Protein AF-A0A0F7LV27-F1 (afdb_monomer)

Mean predicted aligned error: 2.29 Å

Nearest PDB structures (foldseek):
  6a3i-assembly1_A  TM=3.620E-01  e=7.086E+00  Pseudarthrobacter phenanthrenivorans Sphe3
  8z9d-assembly1_PP  TM=2.577E-01  e=7.528E+00  Spinacia oleracea
  6e8a-assembly1_A-3  TM=1.871E-01  e=5.907E+00  Salmonella enterica subsp. enterica serovar Typhimurium

Structure (mmCIF, N/CA/C/O backbone):
data_AF-A0A0F7LV27-F1
#
_entry.id   AF-A0A0F7LV27-F1
#
loop_
_atom_site.group_PDB
_atom_site.id
_atom_site.type_symbol
_atom_site.label_atom_id
_atom_site.label_alt_id
_atom_site.label_comp_id
_atom_site.label_asym_id
_atom_site.label_entity_id
_atom_site.label_seq_id
_atom_site.pdbx_PDB_ins_code
_atom_site.Cartn_x
_atom_site.Cartn_y
_atom_site.Cartn_z
_atom_site.occupancy
_atom_site.B_iso_or_equiv
_atom_site.auth_seq_id
_atom_site.auth_comp_id
_atom_site.auth_asym_id
_atom_site.auth_atom_id
_atom_site.pdbx_PDB_model_num
ATOM 1 N N . MET A 1 1 ? 0.362 -16.552 -6.777 1.00 82.75 1 MET A N 1
ATOM 2 C CA . MET A 1 1 ? -0.757 -15.797 -6.179 1.00 82.75 1 MET A CA 1
ATOM 3 C C . MET A 1 1 ? -0.480 -14.332 -6.433 1.00 82.75 1 MET A C 1
ATOM 5 O O . MET A 1 1 ? 0.679 -13.958 -6.372 1.00 82.75 1 MET A O 1
ATOM 9 N N . SER A 1 2 ? -1.487 -13.545 -6.778 1.00 96.00 2 SER A N 1
ATOM 10 C CA . SER A 1 2 ? -1.404 -12.097 -6.957 1.00 96.00 2 SER A CA 1
ATOM 11 C C . SER A 1 2 ? -1.554 -11.358 -5.629 1.00 96.00 2 SER A C 1
ATOM 13 O O . SER A 1 2 ? -2.046 -11.918 -4.649 1.00 96.00 2 SER A O 1
ATOM 15 N N . PHE A 1 3 ? -1.204 -10.071 -5.604 1.00 97.75 3 PHE A N 1
ATOM 16 C CA . PHE A 1 3 ? -1.436 -9.206 -4.447 1.00 97.75 3 PHE A CA 1
ATOM 17 C C . PHE A 1 3 ? -2.905 -9.243 -4.001 1.00 97.75 3 PHE A C 1
ATOM 19 O O . PHE A 1 3 ? -3.183 -9.405 -2.817 1.00 97.75 3 PHE A O 1
ATOM 26 N N . LEU A 1 4 ? -3.853 -9.153 -4.942 1.00 96.69 4 LEU A N 1
ATOM 27 C CA . LEU A 1 4 ? -5.281 -9.173 -4.617 1.00 96.69 4 LEU A CA 1
ATOM 28 C C . LEU A 1 4 ? -5.747 -10.532 -4.089 1.00 96.69 4 LEU A C 1
ATOM 30 O O . LEU A 1 4 ? -6.585 -10.557 -3.198 1.00 96.69 4 LEU A O 1
ATOM 34 N N . GLU A 1 5 ? -5.188 -11.646 -4.572 1.00 96.56 5 GLU A N 1
ATOM 35 C CA . GLU A 1 5 ? -5.479 -12.977 -4.014 1.00 96.56 5 GLU A CA 1
ATOM 36 C C . GLU A 1 5 ? -4.945 -13.125 -2.581 1.00 96.56 5 GLU A C 1
ATOM 38 O O . GLU A 1 5 ? -5.612 -13.727 -1.745 1.00 96.56 5 GLU A O 1
ATOM 43 N N . ILE A 1 6 ? -3.774 -12.551 -2.274 1.00 95.69 6 ILE A N 1
ATOM 44 C CA . ILE A 1 6 ? -3.208 -12.559 -0.913 1.00 95.69 6 ILE A CA 1
ATOM 45 C C . ILE A 1 6 ? -4.055 -11.698 0.033 1.00 95.69 6 ILE A C 1
ATOM 47 O O . ILE A 1 6 ? -4.273 -12.065 1.188 1.00 95.69 6 ILE A O 1
ATOM 51 N N . VAL A 1 7 ? -4.515 -10.537 -0.441 1.00 96.38 7 VAL A N 1
ATOM 52 C CA . VAL A 1 7 ? -5.379 -9.643 0.338 1.00 96.38 7 VAL A CA 1
ATOM 53 C C . VAL A 1 7 ? -6.780 -10.239 0.519 1.00 96.38 7 VAL A C 1
ATOM 55 O O . VAL A 1 7 ? -7.346 -10.129 1.607 1.00 96.38 7 VAL A O 1
ATOM 58 N N . GLY A 1 8 ? -7.322 -10.883 -0.515 1.00 93.94 8 GLY A N 1
ATOM 59 C CA . GLY A 1 8 ? -8.631 -11.532 -0.507 1.00 93.94 8 GLY A CA 1
ATOM 60 C C . GLY A 1 8 ? -9.752 -10.613 -0.013 1.00 93.94 8 GLY A C 1
ATOM 61 O O . GLY A 1 8 ? -9.762 -9.406 -0.266 1.00 93.94 8 GLY A O 1
ATOM 62 N N . ASP A 1 9 ? -10.666 -11.179 0.773 1.00 94.69 9 ASP A N 1
ATOM 63 C CA . ASP A 1 9 ? -11.820 -10.467 1.346 1.00 94.69 9 ASP A CA 1
ATOM 64 C C . ASP A 1 9 ? -11.443 -9.489 2.477 1.00 94.69 9 ASP A C 1
ATOM 66 O O . ASP A 1 9 ? -12.290 -8.783 3.035 1.00 94.69 9 ASP A O 1
ATOM 70 N N . ALA A 1 10 ? -10.156 -9.407 2.832 1.00 95.69 10 ALA A N 1
ATOM 71 C CA . ALA A 1 10 ? -9.666 -8.488 3.850 1.00 95.69 10 ALA A CA 1
ATOM 72 C C . ALA A 1 10 ? -9.477 -7.052 3.329 1.00 95.69 10 ALA A C 1
ATOM 74 O O . ALA A 1 10 ? -8.881 -6.229 4.031 1.00 95.69 10 ALA A O 1
ATOM 75 N N . ALA A 1 11 ? -9.993 -6.721 2.142 1.00 96.94 11 ALA A N 1
ATOM 76 C CA . ALA A 1 11 ? -10.064 -5.361 1.626 1.00 96.94 11 ALA A CA 1
ATOM 77 C C . ALA A 1 11 ? -11.435 -5.023 1.034 1.00 96.94 11 ALA A C 1
ATOM 79 O O . ALA A 1 11 ? -12.146 -5.869 0.506 1.00 96.94 11 ALA A O 1
ATOM 80 N N . GLN A 1 12 ? -11.796 -3.745 1.109 1.00 97.31 12 GLN A N 1
ATOM 81 C CA . GLN A 1 12 ? -13.022 -3.216 0.515 1.00 97.31 12 GLN A CA 1
ATOM 82 C C . GLN A 1 12 ? -12.765 -1.865 -0.143 1.00 97.31 12 GLN A C 1
ATOM 84 O O . GLN A 1 12 ? -11.926 -1.091 0.327 1.00 97.31 12 GLN A O 1
ATOM 89 N N . THR A 1 13 ? -13.518 -1.555 -1.198 1.00 95.81 13 THR A N 1
ATOM 90 C CA . THR A 1 13 ? -13.493 -0.219 -1.802 1.00 95.81 13 THR A CA 1
ATOM 91 C C . THR A 1 13 ? -13.892 0.855 -0.782 1.00 95.81 13 THR A C 1
ATOM 93 O O . THR A 1 13 ? -14.781 0.670 0.053 1.00 95.81 13 THR A O 1
ATOM 96 N N . THR A 1 14 ? -13.237 2.009 -0.862 1.00 96.56 14 THR A N 1
ATOM 97 C CA . THR A 1 14 ? -13.628 3.229 -0.141 1.00 96.56 14 THR A CA 1
ATOM 98 C C . THR A 1 14 ? -14.605 4.102 -0.936 1.00 96.56 14 THR A C 1
ATOM 100 O O . THR A 1 14 ? -15.091 5.100 -0.406 1.00 96.56 14 THR A O 1
ATOM 103 N N . ARG A 1 15 ? -14.871 3.759 -2.208 1.00 95.25 15 ARG A N 1
ATOM 104 C CA . ARG A 1 15 ? -15.552 4.572 -3.237 1.00 95.25 15 ARG A CA 1
ATOM 105 C C . ARG A 1 15 ? -14.853 5.896 -3.575 1.00 95.25 15 ARG A C 1
ATOM 107 O O . ARG A 1 15 ? -15.365 6.674 -4.377 1.00 95.25 15 ARG A O 1
ATOM 114 N N . LYS A 1 16 ? -13.685 6.162 -2.985 1.00 96.31 16 LYS A N 1
ATOM 115 C CA . LYS A 1 16 ? -12.823 7.296 -3.324 1.00 96.31 16 LYS A CA 1
ATOM 116 C C . LYS A 1 16 ? -11.838 6.885 -4.410 1.00 96.31 16 LYS A C 1
ATOM 118 O O . LYS A 1 16 ? -11.449 5.720 -4.514 1.00 96.31 16 LYS A O 1
ATOM 123 N N . LYS A 1 17 ? -11.411 7.870 -5.199 1.00 96.88 17 LYS A N 1
ATOM 124 C CA . LYS A 1 17 ? -10.384 7.694 -6.223 1.00 96.88 17 LYS A CA 1
ATOM 125 C C . LYS A 1 17 ? -9.223 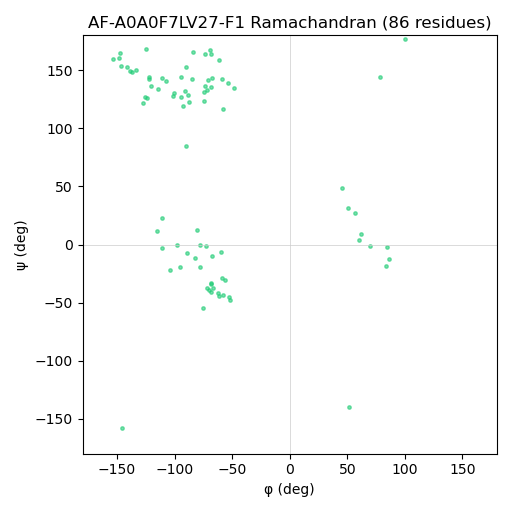8.646 -5.986 1.00 96.88 17 LYS A C 1
ATOM 127 O O . LYS A 1 17 ? -9.438 9.794 -5.605 1.00 96.88 17 LYS A O 1
ATOM 132 N N . PHE A 1 18 ? -8.015 8.188 -6.283 1.00 95.75 18 PHE A N 1
ATOM 133 C CA . PHE A 1 18 ? -6.824 9.025 -6.362 1.00 95.75 18 PHE A CA 1
ATOM 134 C C . PHE A 1 18 ? -6.167 8.831 -7.722 1.00 95.75 18 PHE A C 1
ATOM 136 O O . PHE A 1 18 ? -5.943 7.704 -8.151 1.00 95.75 18 PHE A O 1
ATOM 143 N N . GLN A 1 19 ? -5.926 9.936 -8.434 1.00 94.38 19 GLN A N 1
ATOM 144 C CA . GLN A 1 19 ? -5.393 9.916 -9.804 1.00 94.38 19 GLN A CA 1
ATOM 145 C C . GLN A 1 19 ? -6.164 8.973 -10.751 1.00 94.38 19 GLN A C 1
ATOM 147 O O . GLN A 1 19 ? -5.593 8.398 -11.670 1.00 94.38 19 GLN A O 1
ATOM 152 N N . GLY A 1 20 ? -7.470 8.800 -10.522 1.00 95.25 20 GLY A N 1
ATOM 153 C CA . GLY A 1 20 ? -8.336 7.910 -11.301 1.00 95.25 20 GLY A CA 1
ATOM 154 C C . GLY A 1 20 ? -8.369 6.446 -10.840 1.00 95.25 20 GLY A C 1
ATOM 155 O O . GLY A 1 20 ? -9.291 5.736 -11.237 1.00 95.25 20 GLY A O 1
ATOM 156 N N . ALA A 1 21 ? -7.454 6.011 -9.968 1.00 97.00 21 ALA A N 1
ATOM 157 C CA . ALA A 1 21 ? -7.465 4.673 -9.377 1.00 97.00 21 ALA A CA 1
ATOM 158 C C . ALA A 1 21 ? -8.367 4.609 -8.140 1.00 97.00 21 ALA A C 1
ATOM 160 O O . ALA A 1 21 ? -8.415 5.547 -7.345 1.00 97.00 21 ALA A O 1
ATOM 161 N N . GLU A 1 22 ? -9.077 3.497 -7.971 1.00 97.44 22 GLU A N 1
ATOM 162 C CA . GLU A 1 22 ? -9.901 3.247 -6.790 1.00 97.44 22 GLU A CA 1
ATOM 163 C C . GLU A 1 22 ? -9.036 2.921 -5.569 1.00 97.44 22 GLU A C 1
ATOM 165 O O . GLU A 1 22 ? -8.059 2.174 -5.662 1.00 97.44 22 GLU A O 1
ATOM 170 N N . ILE A 1 23 ? -9.393 3.506 -4.423 1.00 98.31 23 ILE A N 1
ATOM 171 C CA . ILE A 1 23 ? -8.708 3.258 -3.156 1.00 98.31 23 ILE A CA 1
ATOM 172 C C . ILE A 1 23 ? -9.446 2.155 -2.404 1.00 98.31 23 ILE A C 1
ATOM 174 O O . ILE A 1 23 ? -10.648 2.269 -2.129 1.00 98.31 23 ILE A O 1
ATOM 178 N N . TYR A 1 24 ? -8.703 1.132 -2.001 1.00 98.31 24 TYR A N 1
ATOM 179 C CA . TYR A 1 24 ? -9.178 0.030 -1.176 1.00 98.31 24 TYR A CA 1
ATOM 180 C C . TYR A 1 24 ? -8.606 0.163 0.228 1.00 98.31 24 TYR A C 1
ATOM 182 O O . TYR A 1 24 ? -7.436 0.500 0.391 1.00 98.31 24 TYR A O 1
ATOM 190 N N . LYS A 1 25 ? -9.412 -0.134 1.248 1.00 98.12 25 LYS A N 1
ATOM 191 C CA . LYS A 1 25 ? -8.956 -0.196 2.640 1.00 98.12 25 LYS A CA 1
ATOM 192 C C . LYS A 1 25 ? -8.970 -1.623 3.154 1.00 98.12 25 LYS A C 1
ATOM 194 O O . LYS A 1 25 ? -9.913 -2.369 2.889 1.00 98.12 25 LYS A O 1
ATOM 199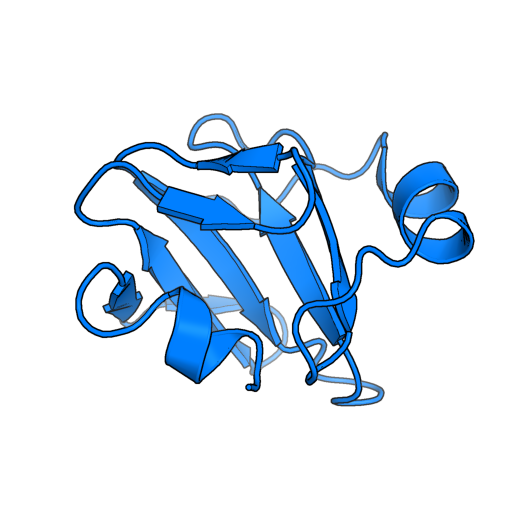 N N . PHE A 1 26 ? -7.984 -1.957 3.972 1.00 98.44 26 PHE A N 1
ATOM 200 C CA . PHE A 1 26 ? -7.956 -3.206 4.712 1.00 98.44 26 PHE A CA 1
ATOM 201 C C . PHE A 1 26 ? -9.045 -3.219 5.794 1.00 98.44 26 PHE A C 1
ATOM 203 O O . PHE A 1 26 ? -9.237 -2.247 6.535 1.00 98.44 26 PHE A O 1
ATOM 210 N N . THR A 1 27 ? -9.760 -4.335 5.905 1.00 97.94 27 THR A N 1
ATOM 211 C CA . THR A 1 27 ? -10.834 -4.557 6.889 1.00 97.94 27 THR A CA 1
ATOM 212 C C . THR A 1 27 ? -10.337 -5.276 8.145 1.00 97.94 27 THR A C 1
ATOM 214 O O . THR A 1 27 ? -10.950 -5.141 9.207 1.00 97.94 27 THR A O 1
ATOM 217 N N . GLY A 1 28 ? -9.187 -5.951 8.055 1.00 96.44 28 GLY A N 1
ATOM 218 C CA . GLY A 1 28 ? -8.557 -6.718 9.128 1.00 96.44 28 GLY A CA 1
ATOM 219 C C . GLY A 1 28 ? -7.027 -6.671 9.083 1.00 96.44 28 GLY A C 1
ATOM 220 O O . GLY A 1 28 ? -6.438 -5.735 8.542 1.00 96.44 28 GLY A O 1
ATOM 221 N N . LYS A 1 29 ? -6.379 -7.661 9.708 1.00 97.06 29 LYS A N 1
ATOM 222 C CA . LYS A 1 29 ? -4.919 -7.824 9.658 1.00 97.06 29 LYS A CA 1
ATOM 223 C C . LYS A 1 29 ? -4.540 -8.733 8.492 1.00 97.06 29 LYS A C 1
ATOM 225 O O . LYS A 1 29 ? -5.100 -9.816 8.374 1.00 97.06 29 LYS A O 1
ATOM 230 N N . VAL A 1 30 ? -3.566 -8.314 7.690 1.00 96.88 30 VAL A N 1
ATOM 231 C CA . VAL A 1 30 ? -3.011 -9.081 6.560 1.00 96.88 30 VAL A CA 1
ATOM 232 C C . VAL A 1 30 ? -1.495 -8.935 6.587 1.00 96.88 30 VAL A C 1
ATOM 234 O O . VAL A 1 30 ? -0.990 -7.898 7.011 1.00 96.88 30 VAL A O 1
ATOM 237 N N . LYS A 1 31 ? -0.747 -9.944 6.145 1.00 97.06 31 LYS A N 1
ATOM 238 C CA . LYS A 1 31 ? 0.706 -9.842 5.974 1.00 97.06 31 LYS A CA 1
ATOM 239 C C . LYS A 1 31 ? 1.069 -10.205 4.538 1.00 97.06 31 LYS A C 1
ATOM 241 O O . LYS A 1 31 ? 0.693 -11.277 4.084 1.00 97.06 31 LYS A O 1
ATOM 246 N N . VAL A 1 32 ? 1.798 -9.323 3.857 1.00 97.19 32 VAL A N 1
ATOM 247 C CA . VAL A 1 32 ? 2.277 -9.519 2.477 1.00 97.19 32 VAL A CA 1
ATOM 248 C C . VAL A 1 32 ? 3.782 -9.281 2.477 1.00 97.19 32 VAL A C 1
ATOM 250 O O . VAL A 1 32 ? 4.213 -8.221 2.923 1.00 97.19 32 VAL 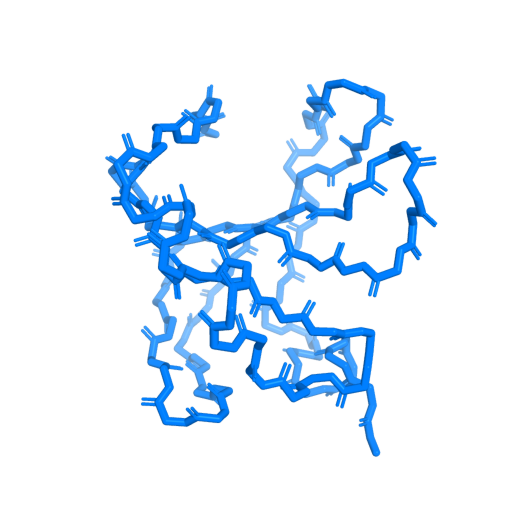A O 1
ATOM 253 N N . GLU A 1 33 ? 4.579 -10.269 2.058 1.00 95.88 33 GLU A N 1
ATOM 254 C CA . GLU A 1 33 ? 6.051 -10.175 1.971 1.00 95.88 33 GLU A CA 1
ATOM 255 C C . GLU A 1 33 ? 6.713 -9.547 3.211 1.00 95.88 33 GLU A C 1
ATOM 257 O O . GLU A 1 33 ? 7.497 -8.604 3.139 1.00 95.88 33 GLU A O 1
ATOM 262 N N . GLY A 1 34 ? 6.338 -10.014 4.405 1.00 95.12 34 GLY A N 1
ATOM 263 C CA . GLY A 1 34 ? 6.901 -9.491 5.655 1.00 95.12 34 GLY A CA 1
ATOM 264 C C . GLY A 1 34 ? 6.239 -8.212 6.187 1.00 95.12 34 GLY A C 1
ATOM 265 O O . GLY A 1 34 ? 6.322 -7.960 7.390 1.00 95.12 34 GLY A O 1
ATOM 266 N N . VAL A 1 35 ? 5.509 -7.459 5.361 1.00 97.69 35 VAL A N 1
ATOM 267 C CA . VAL A 1 35 ? 4.836 -6.210 5.748 1.00 97.69 35 VAL A CA 1
ATOM 268 C C . VAL A 1 35 ? 3.447 -6.499 6.312 1.00 97.69 35 VAL A C 1
ATOM 270 O O . VAL A 1 35 ? 2.594 -7.096 5.659 1.00 97.69 35 VAL A O 1
ATOM 273 N N . ALA A 1 36 ? 3.202 -6.062 7.548 1.00 97.94 36 ALA A N 1
ATOM 274 C CA . ALA A 1 36 ? 1.929 -6.264 8.234 1.00 97.94 36 ALA A CA 1
ATOM 275 C C . ALA A 1 36 ? 0.980 -5.082 8.013 1.00 97.94 36 ALA A C 1
ATOM 277 O O . ALA A 1 36 ? 1.289 -3.973 8.442 1.00 97.94 36 ALA A O 1
ATOM 278 N N . PHE A 1 37 ? -0.182 -5.320 7.412 1.00 98.38 37 PHE A N 1
ATOM 279 C CA . PHE A 1 37 ? -1.314 -4.404 7.261 1.00 98.38 37 PHE A CA 1
ATOM 280 C C . PHE A 1 37 ? -2.345 -4.593 8.363 1.00 98.38 37 PHE A C 1
ATOM 282 O O . PHE A 1 37 ? -2.566 -5.701 8.849 1.00 98.38 37 PHE A O 1
ATOM 289 N N . LYS A 1 38 ? -2.955 -3.484 8.779 1.00 97.75 38 LYS A N 1
ATOM 290 C CA . LYS A 1 38 ? -4.027 -3.453 9.776 1.00 97.75 38 LYS A CA 1
ATOM 291 C C . LYS A 1 38 ? -5.255 -2.756 9.205 1.00 97.75 38 LYS A C 1
ATOM 293 O O . LYS A 1 38 ? -5.184 -2.070 8.190 1.00 97.75 38 LYS A O 1
ATOM 298 N N . LYS A 1 39 ? -6.373 -2.883 9.917 1.00 97.94 39 LYS A N 1
ATOM 299 C CA . LYS A 1 39 ? -7.623 -2.197 9.586 1.00 97.94 39 LYS A CA 1
ATOM 300 C C . LYS A 1 39 ? -7.383 -0.703 9.324 1.00 97.94 39 LYS A C 1
ATOM 302 O O . LYS A 1 39 ? -6.709 -0.045 10.117 1.00 97.94 39 LYS A O 1
ATOM 307 N N . ASN A 1 40 ? -7.991 -0.197 8.252 1.00 97.69 40 ASN A N 1
ATOM 308 C CA . ASN A 1 40 ? -7.884 1.173 7.729 1.00 97.69 40 ASN A CA 1
ATOM 309 C C . ASN A 1 40 ? -6.536 1.563 7.102 1.00 97.69 40 ASN A C 1
ATOM 311 O O . ASN A 1 40 ? -6.425 2.679 6.603 1.00 97.69 40 ASN A O 1
ATOM 315 N N . ASP A 1 41 ? -5.533 0.684 7.071 1.00 98.56 41 ASP A N 1
ATOM 316 C CA . ASP A 1 41 ? -4.483 0.835 6.063 1.00 98.56 41 ASP A CA 1
ATOM 317 C C . ASP A 1 41 ? -5.128 0.713 4.675 1.00 98.56 41 ASP A C 1
ATOM 319 O O . ASP A 1 41 ? -6.217 0.142 4.535 1.00 98.56 41 ASP A O 1
ATOM 323 N N . TYR A 1 42 ? -4.481 1.232 3.642 1.00 98.56 42 TYR A N 1
ATOM 324 C CA . TYR A 1 42 ? -5.089 1.287 2.320 1.00 98.56 42 TYR A CA 1
ATOM 325 C C . TYR A 1 42 ? -4.065 1.145 1.206 1.00 98.56 42 TYR A C 1
ATOM 327 O O . TYR A 1 42 ? -2.856 1.262 1.414 1.00 98.56 42 TYR A O 1
ATOM 335 N N . PHE A 1 43 ? -4.566 0.864 0.013 1.00 98.38 43 PHE A N 1
ATOM 336 C CA . PHE A 1 43 ? -3.764 0.759 -1.190 1.00 98.38 43 PHE A CA 1
ATOM 337 C C . PHE A 1 43 ? -4.563 1.193 -2.415 1.00 98.38 43 PHE A C 1
ATOM 339 O O . PHE A 1 43 ? -5.796 1.232 -2.396 1.00 98.38 43 PHE A O 1
ATOM 346 N N . TYR A 1 44 ? -3.851 1.515 -3.487 1.00 98.00 44 TYR A N 1
ATOM 347 C CA . TYR A 1 44 ? -4.431 1.736 -4.808 1.00 98.00 44 TYR A CA 1
ATOM 348 C C . TY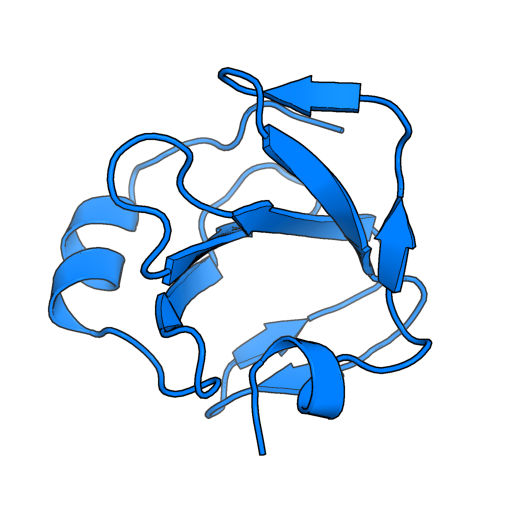R A 1 44 ? -3.449 1.283 -5.891 1.00 98.00 44 TYR A C 1
ATOM 350 O O . TYR A 1 44 ? -2.236 1.247 -5.673 1.00 98.00 44 TYR A O 1
ATOM 358 N N . LEU A 1 45 ? -3.983 0.908 -7.052 1.00 98.00 45 LEU A N 1
ATOM 359 C CA . LEU A 1 45 ? -3.189 0.568 -8.232 1.00 98.00 45 LEU A CA 1
ATOM 360 C C . LEU A 1 45 ? -2.579 1.847 -8.821 1.00 98.00 45 LEU A C 1
ATOM 362 O O . LEU A 1 45 ? -3.298 2.829 -9.008 1.00 98.00 45 LEU A O 1
ATOM 366 N N . ASP A 1 46 ? -1.288 1.840 -9.151 1.00 95.94 46 ASP A N 1
ATOM 367 C CA . ASP A 1 46 ? -0.682 2.938 -9.907 1.00 95.94 46 ASP A CA 1
ATOM 368 C C . ASP A 1 46 ? -1.412 3.122 -11.238 1.00 95.94 46 ASP A C 1
ATOM 370 O O . ASP A 1 46 ? -1.422 2.226 -12.078 1.00 95.94 46 ASP A O 1
ATOM 374 N N . ASN A 1 47 ? -2.040 4.276 -11.450 1.00 93.44 47 ASN A N 1
ATOM 375 C CA . ASN A 1 47 ? -2.867 4.462 -12.639 1.00 93.44 47 ASN A CA 1
ATOM 376 C C . ASN A 1 47 ? -2.038 4.730 -13.906 1.00 93.44 47 ASN A C 1
ATOM 378 O O . ASN A 1 47 ? -2.553 4.552 -15.011 1.00 93.44 47 ASN A O 1
ATOM 382 N N . LEU A 1 48 ? -0.777 5.156 -13.754 1.00 93.00 48 LEU A N 1
ATOM 383 C CA . LEU A 1 48 ? 0.091 5.481 -14.883 1.00 93.00 48 LEU A CA 1
ATOM 384 C C . LEU A 1 48 ? 0.600 4.216 -15.583 1.00 93.00 48 LEU A C 1
ATOM 386 O O . LEU A 1 48 ? 0.397 4.067 -16.785 1.00 93.00 48 LEU A O 1
ATOM 390 N N . HIS A 1 49 ? 1.226 3.300 -14.841 1.00 94.00 49 HIS A N 1
ATOM 391 C CA . HIS A 1 49 ? 1.821 2.083 -15.405 1.00 94.00 49 HIS A CA 1
ATOM 392 C C . HIS A 1 49 ? 0.983 0.829 -15.144 1.00 94.00 49 HIS A C 1
ATOM 394 O O . HIS A 1 49 ? 1.109 -0.144 -15.883 1.00 94.00 49 HIS A O 1
ATOM 400 N N 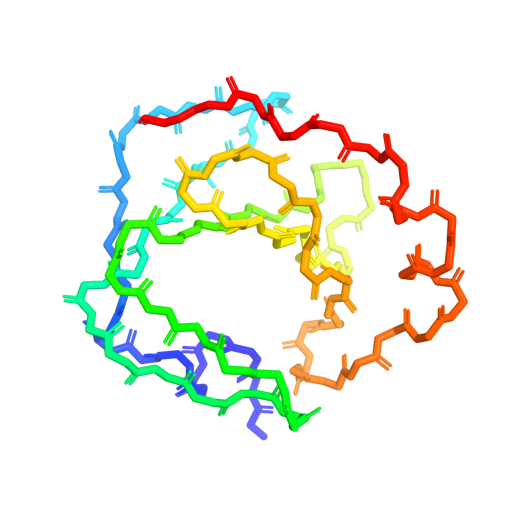. LYS A 1 50 ? 0.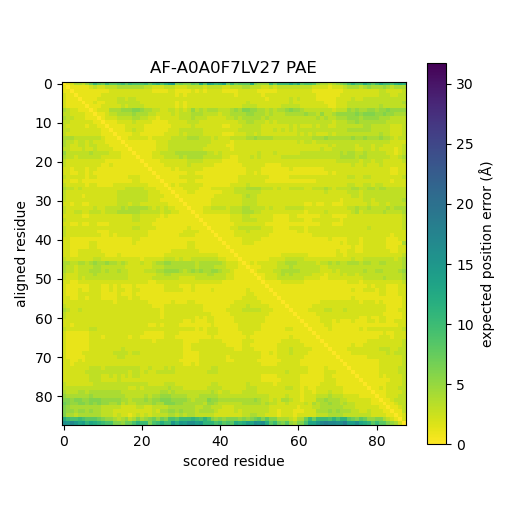118 0.843 -14.117 1.00 95.44 50 LYS A N 1
ATOM 401 C CA . LYS A 1 50 ? -0.779 -0.267 -13.740 1.00 95.44 50 LYS A CA 1
ATOM 402 C C . LYS A 1 50 ? -0.064 -1.589 -13.450 1.00 95.44 50 LYS A C 1
ATOM 404 O O . LYS A 1 50 ? -0.656 -2.653 -13.583 1.00 95.44 50 LYS A O 1
ATOM 409 N N . ASP A 1 51 ? 1.191 -1.516 -13.013 1.00 96.94 51 ASP A N 1
ATOM 410 C CA . ASP A 1 51 ? 2.073 -2.659 -12.736 1.00 96.94 51 ASP A CA 1
ATOM 411 C C . ASP A 1 51 ? 2.372 -2.851 -11.234 1.00 96.94 51 ASP A C 1
ATOM 413 O O . ASP A 1 51 ? 3.055 -3.803 -10.852 1.00 96.94 51 ASP A O 1
ATOM 417 N N . HIS A 1 52 ? 1.884 -1.960 -10.364 1.00 98.00 52 HIS A N 1
ATOM 418 C CA . HIS A 1 52 ? 2.117 -2.034 -8.921 1.00 98.00 52 HIS A CA 1
ATOM 419 C C . HIS A 1 52 ? 1.018 -1.369 -8.093 1.00 98.00 52 HIS A C 1
ATOM 421 O O . HIS A 1 52 ? 0.295 -0.490 -8.561 1.00 98.00 52 HIS A O 1
ATOM 427 N N . TYR A 1 53 ? 0.953 -1.766 -6.827 1.00 98.38 53 TYR A N 1
ATOM 428 C CA . TYR A 1 53 ? 0.143 -1.153 -5.789 1.00 98.38 53 TYR A CA 1
ATOM 429 C C . TYR A 1 53 ? 1.001 -0.253 -4.907 1.00 98.38 53 TYR A C 1
ATOM 431 O O . TYR A 1 53 ? 2.042 -0.665 -4.386 1.00 98.38 53 TYR A O 1
ATOM 439 N N . GLU A 1 54 ? 0.529 0.969 -4.702 1.00 98.12 54 GLU A N 1
ATOM 440 C CA . GLU A 1 54 ? 1.040 1.868 -3.674 1.00 98.12 54 GLU A CA 1
ATOM 441 C C . GLU A 1 54 ? 0.262 1.594 -2.384 1.00 98.12 54 GLU A C 1
ATOM 443 O O . GLU A 1 54 ? -0.972 1.573 -2.394 1.00 98.12 54 GLU A O 1
ATOM 448 N N . THR A 1 55 ? 0.966 1.364 -1.273 1.00 98.44 55 THR A N 1
ATOM 449 C CA . THR A 1 55 ? 0.338 0.984 -0.001 1.00 98.44 55 THR A CA 1
ATOM 450 C C . THR A 1 55 ? 0.691 1.958 1.116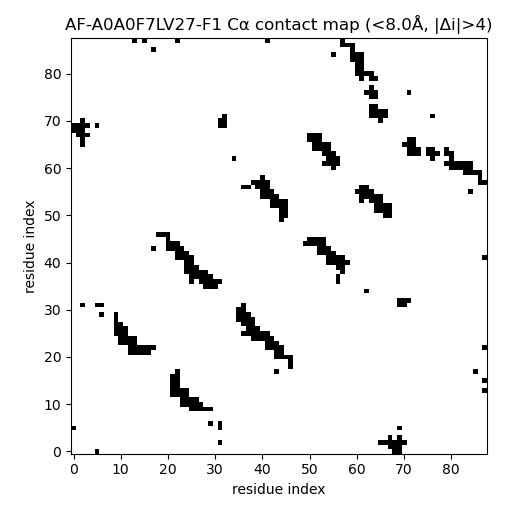 1.00 98.44 55 THR A C 1
ATOM 452 O O . THR A 1 55 ? 1.814 2.459 1.211 1.00 98.44 55 THR A O 1
ATOM 455 N N . PHE A 1 56 ? -0.275 2.226 1.990 1.00 98.62 56 PHE A N 1
ATOM 456 C CA . PHE A 1 56 ? -0.176 3.245 3.026 1.00 98.62 56 PHE A CA 1
ATOM 457 C C . PHE A 1 56 ? -0.814 2.780 4.328 1.00 98.62 56 PHE A C 1
ATOM 459 O O . PHE A 1 56 ? -1.730 1.959 4.363 1.00 98.62 56 PHE A O 1
ATOM 466 N N . SER A 1 57 ? -0.311 3.326 5.427 1.00 98.12 57 SER A N 1
ATOM 467 C CA . SER A 1 57 ? -0.964 3.216 6.724 1.00 98.12 57 SER A CA 1
ATOM 468 C C . SER A 1 57 ? -2.196 4.111 6.790 1.00 98.12 57 SER A C 1
ATOM 470 O O . SER A 1 57 ? -2.298 5.082 6.046 1.00 98.12 57 SER A O 1
ATOM 472 N N . SER A 1 58 ? -3.060 3.877 7.775 1.00 97.50 58 SER A N 1
ATOM 473 C CA . SER A 1 58 ? -4.188 4.771 8.088 1.00 97.50 58 SER A CA 1
ATOM 474 C C . SER A 1 58 ? -3.794 6.214 8.467 1.00 97.50 58 SER A C 1
ATOM 476 O O . SER A 1 58 ? -4.665 7.039 8.711 1.00 97.50 58 SER A O 1
ATOM 478 N N . LEU A 1 59 ? -2.495 6.505 8.612 1.00 97.06 59 LEU A N 1
ATOM 479 C CA . LEU A 1 59 ? -1.933 7.839 8.870 1.00 97.06 59 LEU A CA 1
ATOM 480 C C . LEU A 1 59 ? -1.156 8.365 7.652 1.00 97.06 59 LEU A C 1
ATOM 482 O O . LEU A 1 59 ? -0.228 9.161 7.796 1.00 97.06 59 LEU A O 1
ATOM 486 N N . ASP A 1 60 ? -1.468 7.840 6.468 1.00 97.62 60 ASP A N 1
ATOM 487 C CA . ASP A 1 60 ? -0.907 8.212 5.166 1.00 97.62 60 ASP A CA 1
ATOM 488 C C . ASP A 1 60 ? 0.597 7.981 5.007 1.00 97.62 60 ASP A C 1
ATOM 490 O O . ASP A 1 60 ? 1.190 8.397 4.014 1.00 97.62 60 ASP A O 1
ATOM 494 N N . LYS A 1 61 ? 1.246 7.299 5.955 1.00 97.94 61 LYS A N 1
ATOM 495 C CA . LYS A 1 61 ? 2.654 6.905 5.814 1.00 97.94 61 LYS A CA 1
ATOM 496 C C . LYS A 1 61 ? 2.770 5.748 4.833 1.00 97.94 61 LYS A C 1
ATOM 498 O O . LYS A 1 61 ? 2.048 4.765 5.003 1.00 97.94 61 LYS A O 1
ATOM 503 N N . SER A 1 62 ? 3.685 5.850 3.870 1.00 97.94 62 SER A N 1
ATOM 504 C CA . SER A 1 62 ? 3.999 4.756 2.947 1.00 97.94 62 SER A CA 1
ATOM 505 C C . SER A 1 62 ? 4.357 3.474 3.700 1.00 97.94 62 SER A C 1
ATOM 507 O O . SER A 1 62 ? 5.063 3.501 4.711 1.00 97.94 62 SER A O 1
ATOM 509 N N . LYS A 1 63 ? 3.853 2.351 3.194 1.00 98.12 63 LYS A N 1
ATOM 510 C CA . LYS A 1 63 ? 4.171 0.994 3.657 1.00 98.12 63 LYS A CA 1
ATOM 511 C C . LYS A 1 63 ? 4.884 0.171 2.588 1.00 98.12 63 LYS A C 1
ATOM 513 O O . LYS A 1 63 ? 5.065 -1.033 2.751 1.00 98.12 63 LYS A O 1
ATOM 518 N N . GLY A 1 64 ? 5.321 0.852 1.532 1.00 98.00 64 GLY A N 1
ATOM 519 C CA . GLY A 1 64 ? 6.012 0.276 0.396 1.00 98.00 64 GLY A CA 1
ATOM 520 C C . GLY A 1 64 ? 5.110 0.045 -0.808 1.00 98.00 64 GLY A C 1
ATOM 521 O O . GLY A 1 64 ? 3.902 0.301 -0.799 1.00 98.00 64 GLY A O 1
ATOM 5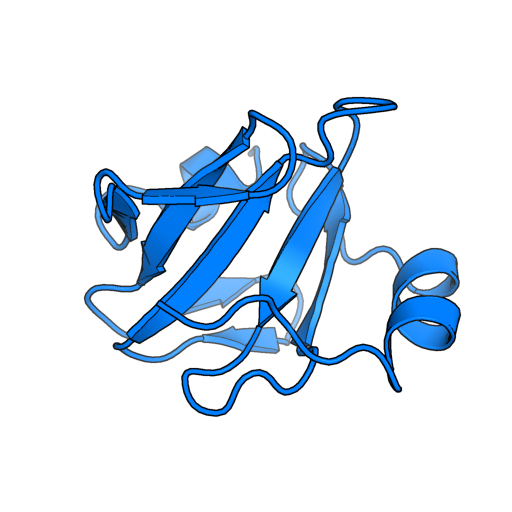22 N N . VAL A 1 65 ? 5.761 -0.423 -1.859 1.00 98.50 65 VAL A N 1
ATOM 523 C CA . VAL A 1 65 ? 5.201 -0.695 -3.172 1.00 98.50 65 VAL A CA 1
ATOM 524 C C . VAL A 1 65 ? 5.263 -2.192 -3.425 1.00 98.50 65 VAL A C 1
ATOM 526 O O . VAL A 1 65 ? 6.299 -2.816 -3.199 1.00 98.50 65 VAL A O 1
ATOM 529 N N . PHE A 1 66 ? 4.165 -2.754 -3.918 1.00 98.56 66 PHE A N 1
ATOM 530 C CA . PHE A 1 66 ? 4.041 -4.179 -4.212 1.00 98.56 66 PHE A CA 1
ATOM 531 C C . PHE A 1 66 ? 3.730 -4.368 -5.687 1.00 98.56 66 PHE A C 1
ATOM 533 O O . PHE A 1 66 ? 2.899 -3.651 -6.240 1.00 98.56 66 PHE A O 1
ATOM 540 N N . ASN A 1 67 ? 4.389 -5.322 -6.333 1.00 98.38 67 ASN A N 1
ATOM 541 C CA . ASN A 1 67 ? 4.061 -5.690 -7.706 1.00 98.38 67 ASN A CA 1
ATOM 542 C C . ASN A 1 67 ? 2.691 -6.396 -7.753 1.00 98.38 67 ASN A C 1
ATOM 544 O O . ASN A 1 67 ? 2.141 -6.790 -6.720 1.00 98.38 67 ASN A O 1
ATOM 548 N N . LEU A 1 68 ? 2.127 -6.574 -8.952 1.00 98.19 68 LEU A N 1
ATOM 549 C CA . LEU A 1 68 ? 0.824 -7.239 -9.109 1.00 98.19 68 LEU A CA 1
ATOM 550 C C . LEU A 1 68 ? 0.800 -8.674 -8.564 1.00 98.19 68 LEU A C 1
ATOM 552 O O . LEU A 1 68 ? -0.244 -9.135 -8.107 1.00 98.19 68 LEU A O 1
ATOM 556 N N . ASP A 1 69 ? 1.939 -9.365 -8.579 1.00 97.75 69 ASP A N 1
ATOM 557 C CA . ASP A 1 69 ? 2.116 -10.711 -8.025 1.00 97.75 69 ASP A CA 1
ATOM 558 C C . ASP A 1 69 ? 2.259 -10.735 -6.489 1.00 97.75 69 ASP A C 1
ATOM 560 O O . ASP A 1 69 ? 2.407 -11.792 -5.891 1.00 97.75 69 ASP A O 1
ATOM 564 N N . GLY A 1 70 ? 2.211 -9.574 -5.833 1.00 97.38 70 GLY A N 1
ATOM 565 C CA . GLY A 1 70 ? 2.348 -9.458 -4.385 1.00 97.38 70 GLY A CA 1
ATOM 566 C C . GLY A 1 70 ? 3.785 -9.403 -3.878 1.00 97.38 70 GLY A C 1
ATOM 567 O O . GLY A 1 70 ? 3.961 -9.198 -2.680 1.00 97.38 70 GLY A O 1
ATOM 568 N N . SER A 1 71 ? 4.800 -9.510 -4.743 1.00 98.06 71 SER A N 1
ATOM 569 C CA . SER A 1 71 ? 6.201 -9.337 -4.341 1.00 98.06 71 SER A CA 1
ATOM 570 C C . SER A 1 71 ? 6.501 -7.887 -3.931 1.00 98.06 71 SER A C 1
ATOM 572 O O . SER A 1 71 ? 5.986 -6.926 -4.519 1.00 98.06 71 SER A O 1
ATOM 574 N N . TYR A 1 72 ? 7.350 -7.705 -2.916 1.00 98.12 72 TYR A N 1
ATOM 575 C CA . TYR A 1 72 ? 7.753 -6.377 -2.448 1.00 98.12 72 TYR A CA 1
ATOM 576 C C . TYR A 1 72 ? 8.747 -5.728 -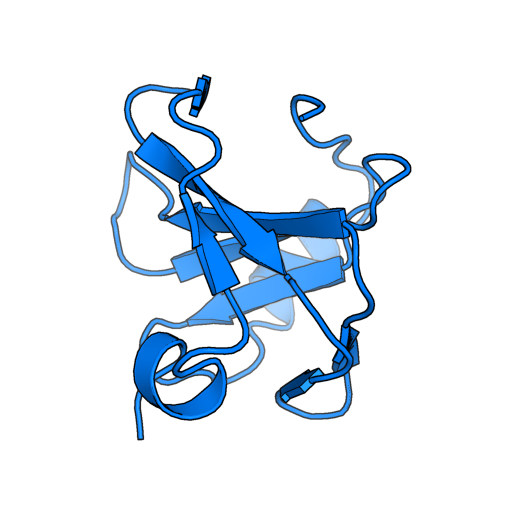3.420 1.00 98.12 72 TYR A C 1
ATOM 578 O O . TYR A 1 72 ? 9.825 -6.257 -3.692 1.00 98.12 72 TYR A O 1
ATOM 586 N N . ASN A 1 73 ? 8.424 -4.536 -3.920 1.00 98.06 73 ASN A N 1
ATOM 587 C CA . ASN A 1 73 ? 9.279 -3.806 -4.848 1.00 98.06 73 ASN A CA 1
ATOM 588 C C . ASN A 1 73 ? 10.240 -2.884 -4.089 1.00 98.06 73 ASN A C 1
ATOM 590 O O . ASN A 1 73 ? 9.979 -1.692 -3.921 1.00 98.06 73 ASN A O 1
ATOM 594 N N . GLU A 1 74 ? 11.373 -3.424 -3.643 1.00 97.56 74 GLU A N 1
ATOM 595 C CA . GLU A 1 74 ? 12.347 -2.699 -2.815 1.00 97.56 74 GLU A CA 1
ATOM 596 C C . GLU A 1 74 ? 12.773 -1.350 -3.423 1.00 97.56 74 GLU A C 1
ATOM 598 O O . GLU A 1 74 ? 12.719 -0.312 -2.758 1.00 97.56 74 GLU A O 1
ATOM 603 N N . LYS A 1 75 ? 13.115 -1.332 -4.718 1.00 97.50 75 LYS A N 1
ATOM 604 C CA . LYS A 1 75 ? 13.562 -0.116 -5.415 1.00 97.50 75 LYS A CA 1
ATOM 605 C C . LYS A 1 75 ? 12.490 0.975 -5.426 1.00 97.50 75 LYS A C 1
ATOM 607 O O . LYS A 1 75 ? 12.816 2.144 -5.201 1.00 97.50 75 LYS A O 1
ATOM 612 N N . LYS A 1 76 ? 11.226 0.632 -5.712 1.00 96.94 76 LYS A N 1
ATOM 613 C CA . LYS A 1 76 ? 10.120 1.608 -5.686 1.00 96.94 76 LYS A CA 1
ATOM 614 C C . LYS A 1 76 ? 9.783 2.010 -4.247 1.00 96.94 76 LYS A C 1
ATOM 616 O O . LYS A 1 76 ? 9.574 3.195 -3.998 1.00 96.94 76 LYS A O 1
ATOM 621 N N . SER A 1 77 ? 9.840 1.085 -3.292 1.00 97.44 77 SER A N 1
ATOM 622 C CA . SER A 1 77 ? 9.582 1.352 -1.873 1.00 97.44 77 SER A CA 1
ATOM 623 C C . SER A 1 77 ? 10.565 2.344 -1.254 1.00 97.44 77 SER A C 1
ATOM 625 O O . SER A 1 77 ? 10.136 3.261 -0.556 1.00 97.44 77 SER A O 1
ATOM 627 N N . ILE A 1 78 ? 11.863 2.245 -1.566 1.00 97.38 78 ILE A N 1
ATOM 628 C CA . ILE A 1 78 ? 12.872 3.226 -1.119 1.00 97.38 78 ILE A CA 1
ATOM 629 C C . ILE A 1 78 ? 12.510 4.634 -1.612 1.00 97.38 78 ILE A C 1
ATOM 631 O O . ILE A 1 78 ? 12.555 5.600 -0.849 1.00 97.38 78 ILE A O 1
ATOM 635 N N . LYS A 1 79 ? 12.083 4.756 -2.875 1.00 96.12 79 LYS A N 1
ATOM 636 C CA . LYS A 1 79 ? 11.638 6.036 -3.454 1.00 96.12 79 LYS A CA 1
ATOM 637 C C . LYS A 1 79 ? 10.321 6.522 -2.841 1.00 96.12 79 LYS A C 1
ATOM 639 O O . LYS A 1 79 ? 10.108 7.726 -2.715 1.00 96.12 79 LYS A O 1
ATOM 644 N N . ALA A 1 80 ? 9.440 5.598 -2.462 1.00 94.00 80 ALA A N 1
ATOM 645 C CA . ALA A 1 80 ? 8.135 5.890 -1.888 1.00 94.00 80 ALA A CA 1
ATOM 646 C C . ALA A 1 80 ? 8.168 6.184 -0.379 1.00 94.00 80 ALA A C 1
ATOM 648 O O . ALA A 1 80 ? 7.181 6.687 0.149 1.00 94.00 80 ALA A O 1
ATOM 649 N N . ALA A 1 81 ? 9.278 5.924 0.320 1.00 94.88 81 ALA A N 1
ATOM 650 C CA . ALA A 1 81 ? 9.360 5.977 1.784 1.00 94.88 81 ALA A CA 1
ATOM 651 C C . ALA A 1 81 ? 8.946 7.327 2.402 1.00 94.88 81 ALA A C 1
ATOM 653 O O . ALA A 1 81 ? 8.422 7.367 3.513 1.00 94.88 81 ALA A O 1
ATOM 654 N N . LYS A 1 82 ? 9.160 8.438 1.682 1.00 93.81 82 LYS A N 1
ATOM 655 C CA . LYS A 1 82 ? 8.787 9.797 2.121 1.00 93.81 82 LYS A CA 1
ATOM 656 C C . LYS A 1 82 ? 7.455 10.290 1.546 1.00 93.81 82 LYS A C 1
ATOM 658 O O . LYS A 1 82 ? 7.061 11.421 1.822 1.00 93.81 82 LYS A O 1
ATOM 663 N N . ARG A 1 83 ? 6.772 9.485 0.727 1.00 92.81 83 ARG A N 1
ATOM 664 C CA . ARG A 1 83 ? 5.473 9.858 0.159 1.00 92.81 83 ARG A CA 1
ATOM 665 C C . ARG A 1 83 ? 4.409 9.834 1.249 1.00 92.81 83 ARG A C 1
ATOM 667 O O . ARG A 1 83 ? 4.393 8.939 2.097 1.00 92.81 83 ARG A O 1
ATOM 674 N N . LYS A 1 84 ? 3.501 10.804 1.173 1.00 95.75 84 LYS A N 1
ATOM 675 C CA . LYS A 1 84 ? 2.266 10.826 1.947 1.00 95.75 84 LYS A CA 1
ATOM 676 C C . LYS A 1 84 ? 1.127 10.386 1.038 1.00 95.75 84 LYS A C 1
ATOM 678 O O . LYS A 1 84 ? 0.995 10.910 -0.067 1.00 95.75 84 LYS A O 1
ATOM 683 N N . GLY A 1 85 ? 0.360 9.404 1.485 1.00 93.69 85 GLY A N 1
ATOM 684 C CA . GLY A 1 85 ? -0.811 8.941 0.762 1.00 93.69 85 GLY A CA 1
ATOM 685 C C . GLY A 1 85 ? -1.929 9.995 0.743 1.00 93.69 85 GLY A C 1
ATOM 686 O O . GLY A 1 85 ? -1.894 10.958 1.514 1.00 93.69 85 GLY A O 1
ATOM 687 N N . PRO A 1 86 ? -2.913 9.840 -0.154 1.00 94.31 86 PRO A N 1
ATOM 688 C CA . PRO A 1 86 ? -3.987 10.811 -0.369 1.00 94.31 86 PRO A CA 1
ATOM 689 C C . PRO A 1 86 ? -4.973 10.976 0.796 1.00 94.31 86 PRO A C 1
ATOM 691 O O . PRO A 1 86 ? -5.796 11.889 0.752 1.00 94.31 86 PRO A O 1
ATOM 694 N N . GLY A 1 87 ? -4.918 10.115 1.814 1.00 87.25 87 GLY A N 1
ATOM 695 C CA . GLY A 1 87 ? -5.955 10.041 2.837 1.00 87.25 87 GLY A CA 1
ATOM 696 C C . GLY A 1 87 ? -7.187 9.288 2.345 1.00 87.25 87 GLY A C 1
ATOM 697 O O . GLY A 1 87 ? -7.580 9.374 1.178 1.00 87.25 87 GLY A O 1
ATOM 698 N N . CYS A 1 88 ? -7.816 8.540 3.248 1.00 72.75 88 CYS A N 1
ATOM 699 C CA . CYS A 1 88 ? -9.059 7.822 2.983 1.00 72.75 88 CYS A CA 1
ATOM 700 C C . CYS A 1 88 ? -10.049 7.967 4.135 1.00 72.75 88 CYS A C 1
ATOM 702 O O . CYS A 1 88 ? -9.625 7.906 5.307 1.00 72.75 88 CYS A O 1
#

Sequence (88 aa):
MSFLEIVGDAAQTTRKKFQGAEIYKFTGKVKVEGVAFKKNDYFYLDNLHKDHYETFSSLDKSKGVFNLDGSYNEKKSIKAAKRKGPGC

pLDDT: mean 96.3, std 3.43, range [72.75, 98.62]

Organism: NCBI:txid230089

Radius of gyration: 11.44 Å; Cα contacts (8 Å, |Δi|>4): 198; chains: 1; bounding box: 29×27×25 Å

Solvent-accessible surface area (backbone atoms only — not comparable to full-atom values): 4831 Å² total; per-residue (Å²): 114,35,32,65,66,74,49,47,87,40,47,43,76,67,87,44,67,57,88,84,20,61,33,31,28,27,70,39,77,48,74,53,80,90,45,76,46,41,57,55,14,33,36,30,53,39,65,87,80,65,61,34,33,47,30,25,41,72,81,22,42,43,69,37,27,27,33,58,58,32,49,68,34,63,75,58,18,67,71,37,57,84,42,70,50,91,72,132

Secondary structure (DSSP, 8-state):
--HHHHHGGGEEEEEEEETTEEEEEESS-EEETTEEE-TT-EEEE-TTT-SEEEEE-TTSBEEEEEETTS-B-HHHHHHHTTPBP---

Foldseek 3Di:
DWLCVQLDPQKDWPPDDDPNWTKIFGCAWGDFQNQIHGGQWIWTQDPPPRQWIFTAHQQQATSAIAGRRRHGDPVRRVVCRPGGHPHD